Protein AF-A0A317T5B2-F1 (afdb_monomer_lite)

Radius of gyration: 26.48 Å; chains: 1; bounding box: 59×41×94 Å

Secondary structure (DSSP, 8-state):
--------PPPPP------------------------------------THHHHHHHHHHHHHHHHHTTEEEEEEEE-TT--EEEEEEE-S---HHHHHHHHHTS---TTS-EEEEEEPTT----HHHHHT-SSHHHHHHHHHH-TTPPPPSEEEEE-TTS-EEEEETTS----TT--

Sequence (178 aa):
MGNDEGCGKVKKNNIMTDSKKKKGFSSQLPGIVLFVIIFGGWYLIASYDDNDTAKRSVANARTEARSNNFREVGYFKAANKDRIISVEMIGSVTAAEAKAYAKRKMNTPGRMTAVYFYAPGSVIPADGLTLANNLYAANTVLYDMPGLSKWRYAYMNYGNGSEEFVDCRKPNNSGLCR

Structure (mmCIF, N/CA/C/O backbone):
data_AF-A0A317T5B2-F1
#
_entry.id   AF-A0A317T5B2-F1
#
loop_
_atom_site.group_PDB
_atom_site.id
_atom_site.type_symbol
_atom_site.label_atom_id
_atom_site.label_alt_id
_atom_site.label_comp_id
_atom_site.label_asym_id
_atom_site.label_entity_id
_atom_site.label_seq_id
_atom_site.pdbx_PDB_ins_code
_atom_site.Cartn_x
_atom_site.Cartn_y
_atom_site.Cartn_z
_atom_site.occupancy
_atom_site.B_iso_or_equiv
_atom_site.auth_seq_id
_atom_site.auth_comp_id
_atom_site.auth_asym_id
_atom_site.auth_atom_id
_atom_site.pdbx_PDB_model_num
ATOM 1 N N . MET A 1 1 ? -13.784 15.240 -50.081 1.00 47.47 1 MET A N 1
ATOM 2 C CA . MET A 1 1 ? -14.409 16.263 -49.216 1.00 47.47 1 MET A CA 1
ATOM 3 C C . MET A 1 1 ? -14.227 15.750 -47.794 1.00 47.47 1 MET A C 1
ATOM 5 O O . MET A 1 1 ? -14.972 14.874 -47.401 1.00 47.47 1 MET A O 1
ATOM 9 N N . GLY A 1 2 ? -13.128 16.006 -47.093 1.00 49.44 2 GLY A N 1
ATOM 10 C CA . GLY A 1 2 ? -12.442 17.283 -46.891 1.00 49.44 2 GLY A CA 1
ATOM 11 C C . GLY A 1 2 ? -12.707 17.705 -45.440 1.00 49.44 2 GLY A C 1
ATOM 12 O O . GLY A 1 2 ? -13.850 17.572 -45.007 1.00 49.44 2 GLY A O 1
ATOM 13 N N . ASN A 1 3 ? -11.665 18.180 -44.753 1.00 52.44 3 ASN A N 1
ATOM 14 C CA . ASN A 1 3 ? -11.581 18.718 -43.385 1.00 52.44 3 ASN A CA 1
ATOM 15 C C . ASN A 1 3 ? -10.859 17.745 -42.437 1.00 52.44 3 ASN A C 1
ATOM 17 O O . ASN A 1 3 ? -11.448 16.761 -42.000 1.00 52.44 3 ASN A O 1
ATOM 21 N N . ASP A 1 4 ? -9.564 17.839 -42.154 1.00 49.09 4 ASP A N 1
ATOM 22 C CA . ASP A 1 4 ? -8.592 18.931 -41.940 1.00 49.09 4 ASP A CA 1
ATOM 23 C C . ASP A 1 4 ? -8.092 18.882 -40.496 1.00 49.09 4 ASP A C 1
ATOM 25 O O . ASP A 1 4 ? -8.817 18.671 -39.524 1.00 49.09 4 ASP A O 1
ATOM 29 N N . GLU A 1 5 ? -6.778 19.014 -40.428 1.00 55.59 5 GLU A N 1
ATOM 30 C CA . GLU A 1 5 ? -5.867 18.611 -39.379 1.00 55.59 5 GLU A CA 1
ATOM 31 C C . GLU A 1 5 ? -5.781 19.663 -38.266 1.00 55.59 5 GLU A C 1
ATOM 33 O O . GLU A 1 5 ? -5.498 20.837 -38.501 1.00 55.59 5 GLU A O 1
ATOM 38 N N . GLY A 1 6 ? -5.957 19.233 -37.016 1.00 56.44 6 GLY A N 1
ATOM 39 C CA . GLY A 1 6 ? -5.722 20.054 -35.826 1.00 56.44 6 GLY A CA 1
ATOM 40 C C . GLY A 1 6 ? -4.377 19.742 -35.172 1.00 56.44 6 GLY A C 1
ATOM 41 O O . GLY A 1 6 ? -4.324 19.053 -34.158 1.00 56.44 6 GLY A O 1
ATOM 42 N N . CYS A 1 7 ? -3.284 20.246 -35.748 1.00 55.16 7 CYS A N 1
ATOM 43 C CA . CYS A 1 7 ? -1.921 20.116 -35.227 1.00 55.16 7 CYS A CA 1
ATOM 44 C C . CYS A 1 7 ? -1.699 21.044 -34.010 1.00 55.16 7 CYS A C 1
ATOM 46 O O . CYS A 1 7 ? -1.463 22.248 -34.139 1.00 55.16 7 CYS A O 1
ATOM 48 N N . GLY A 1 8 ? -1.799 20.485 -32.801 1.00 60.12 8 GLY A N 1
ATOM 49 C CA . GLY A 1 8 ? -1.564 21.190 -31.538 1.00 60.12 8 GLY A CA 1
ATOM 50 C C . GLY A 1 8 ? -0.074 21.361 -31.225 1.00 60.12 8 GLY A C 1
ATOM 51 O O . GLY A 1 8 ? 0.637 20.397 -30.955 1.00 60.12 8 GLY A O 1
ATOM 52 N N . LYS A 1 9 ? 0.398 22.613 -31.235 1.00 61.72 9 LYS A N 1
ATOM 53 C CA . LYS A 1 9 ? 1.786 23.014 -30.953 1.00 61.72 9 LYS A CA 1
ATOM 54 C C . LYS A 1 9 ? 2.256 22.601 -29.549 1.00 61.72 9 LYS A C 1
ATOM 56 O O . LYS A 1 9 ? 1.751 23.078 -28.536 1.00 61.72 9 LYS A O 1
ATOM 61 N N . VAL A 1 10 ? 3.325 21.808 -29.521 1.00 58.59 10 VAL A N 1
ATOM 62 C CA . VAL A 1 10 ? 4.139 21.468 -28.346 1.00 58.59 10 VAL A CA 1
ATOM 63 C C . VAL A 1 10 ? 4.917 22.705 -27.870 1.00 58.59 10 VAL A C 1
ATOM 65 O O . VAL A 1 10 ? 5.757 23.236 -28.600 1.00 58.59 10 VAL A O 1
ATOM 68 N N . LYS A 1 11 ? 4.668 23.170 -26.638 1.00 64.00 11 LYS A N 1
ATOM 69 C CA . LYS A 1 11 ? 5.506 24.185 -25.974 1.00 64.00 11 LYS A CA 1
ATOM 70 C C . LYS A 1 11 ? 6.771 23.524 -25.427 1.00 64.00 11 LYS A C 1
ATOM 72 O O . LYS A 1 11 ? 6.703 22.607 -24.617 1.00 64.00 11 LYS A O 1
ATOM 77 N N . LYS A 1 12 ? 7.918 24.007 -25.907 1.00 62.16 12 LYS A N 1
ATOM 78 C CA . LYS A 1 12 ? 9.261 23.561 -25.534 1.00 62.16 12 LYS A CA 1
ATOM 79 C C . LYS A 1 12 ? 9.684 24.088 -24.159 1.00 62.16 12 LYS A C 1
ATOM 81 O O . LYS A 1 12 ? 9.320 25.184 -23.744 1.00 62.16 12 LYS A O 1
ATOM 86 N N . ASN A 1 13 ? 10.485 23.242 -23.526 1.00 53.09 13 ASN A N 1
ATOM 87 C CA . ASN A 1 13 ? 11.148 23.317 -22.231 1.00 53.09 13 ASN A CA 1
ATOM 88 C C . ASN A 1 13 ? 11.895 24.631 -21.963 1.00 53.09 13 ASN A C 1
ATOM 90 O O . ASN A 1 13 ? 12.592 25.125 -22.845 1.00 53.09 13 ASN A O 1
ATOM 94 N N . ASN A 1 14 ? 11.886 25.075 -20.702 1.00 57.22 14 ASN A N 1
ATOM 95 C CA . ASN A 1 14 ? 12.977 25.865 -20.137 1.00 57.22 14 ASN A CA 1
ATOM 96 C C . ASN A 1 14 ? 13.591 25.100 -18.963 1.00 57.22 14 ASN A C 1
ATOM 98 O O . ASN A 1 14 ? 12.998 24.939 -17.899 1.00 57.22 14 ASN A O 1
ATOM 102 N N . ILE A 1 15 ? 14.793 24.599 -19.229 1.00 56.06 15 ILE A N 1
ATOM 103 C CA . ILE A 1 15 ? 15.741 24.026 -18.284 1.00 56.06 15 ILE A CA 1
ATOM 104 C C . ILE A 1 15 ? 16.376 25.208 -17.551 1.00 56.06 15 ILE A C 1
ATOM 106 O O . ILE A 1 15 ? 17.090 25.995 -18.167 1.00 56.06 15 ILE A O 1
ATOM 110 N N . MET A 1 16 ? 16.115 25.348 -16.252 1.00 57.34 16 MET A N 1
ATOM 111 C CA . MET A 1 16 ? 16.830 26.296 -15.399 1.00 57.34 16 MET A CA 1
ATOM 112 C C . MET A 1 16 ? 17.676 25.500 -14.409 1.00 57.34 16 MET A C 1
ATOM 114 O O . MET A 1 16 ? 17.214 25.046 -13.366 1.00 57.34 16 MET A O 1
ATOM 118 N N . THR A 1 17 ? 18.925 25.269 -14.800 1.00 57.31 17 THR A N 1
ATOM 119 C CA . THR A 1 17 ? 19.998 24.792 -13.932 1.00 57.31 17 THR A CA 1
ATOM 120 C C . THR A 1 17 ? 20.457 25.952 -13.051 1.00 57.31 17 THR A C 1
ATOM 122 O O . THR A 1 17 ? 21.079 26.879 -13.566 1.00 57.31 17 THR A O 1
ATOM 125 N N . ASP A 1 18 ? 20.189 25.909 -11.744 1.00 59.97 18 ASP A N 1
ATOM 126 C CA . ASP A 1 18 ? 20.876 26.776 -10.780 1.00 59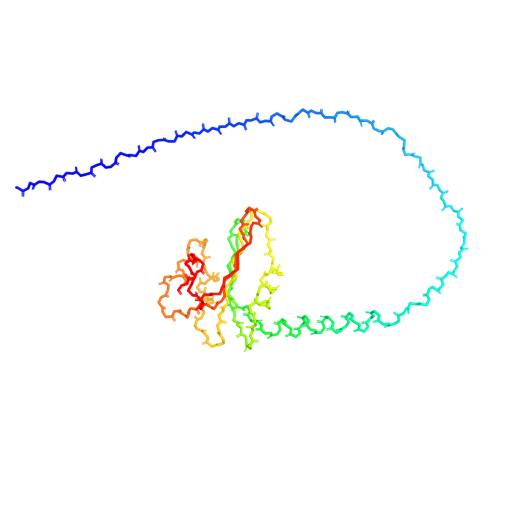.97 18 ASP A CA 1
ATOM 127 C C . ASP A 1 18 ? 21.807 25.935 -9.898 1.00 59.97 18 ASP A C 1
ATOM 129 O O . ASP A 1 18 ? 21.401 25.035 -9.159 1.00 59.97 18 ASP A O 1
ATOM 133 N N . SER A 1 19 ? 23.093 26.222 -10.059 1.00 55.34 19 SER A N 1
ATOM 134 C CA . SER A 1 19 ? 24.235 25.525 -9.496 1.00 55.34 19 SER A CA 1
ATOM 135 C C . SER A 1 19 ? 24.759 26.354 -8.324 1.00 55.34 19 SER A C 1
ATOM 137 O O . SER A 1 19 ? 25.568 27.266 -8.494 1.00 55.34 19 SER A O 1
ATOM 139 N N . LYS A 1 20 ? 24.297 26.065 -7.100 1.00 61.69 20 LYS A N 1
ATOM 140 C CA . LYS A 1 20 ? 24.778 26.748 -5.885 1.00 61.69 20 LYS A CA 1
ATOM 141 C C . LYS A 1 20 ? 25.895 25.972 -5.185 1.00 61.69 20 LYS A C 1
ATOM 143 O O . LYS A 1 20 ? 25.689 25.216 -4.243 1.00 61.69 20 LYS A O 1
ATOM 148 N N . LYS A 1 21 ? 27.110 26.226 -5.676 1.00 54.12 21 LYS A N 1
ATOM 149 C CA . LYS A 1 21 ? 28.310 26.655 -4.927 1.00 54.12 21 LYS A CA 1
ATOM 150 C C . LYS A 1 21 ? 28.285 26.392 -3.405 1.00 54.12 21 LYS A C 1
ATOM 152 O O . LYS A 1 21 ? 27.908 27.268 -2.629 1.00 54.12 21 LYS A O 1
ATOM 157 N N . LYS A 1 22 ? 28.792 25.235 -2.965 1.00 53.34 22 LYS A N 1
ATOM 158 C CA . LYS A 1 22 ? 29.208 25.022 -1.566 1.00 53.34 22 LYS A CA 1
ATOM 159 C C . LYS A 1 22 ? 30.626 25.565 -1.378 1.00 53.34 22 LYS A C 1
ATOM 161 O O . LYS A 1 22 ? 31.586 25.004 -1.898 1.00 53.34 22 LYS A O 1
ATOM 166 N N . LYS A 1 23 ? 30.739 26.693 -0.673 1.00 58.09 23 LYS A N 1
ATOM 167 C CA . LYS A 1 23 ? 32.009 27.221 -0.160 1.00 58.09 23 LYS A CA 1
ATOM 168 C C . LYS A 1 23 ? 32.444 26.380 1.041 1.00 58.09 23 LYS A C 1
ATOM 170 O O . LYS A 1 23 ? 31.609 26.006 1.861 1.00 58.09 23 LYS A O 1
ATOM 175 N N . GLY A 1 24 ? 33.739 26.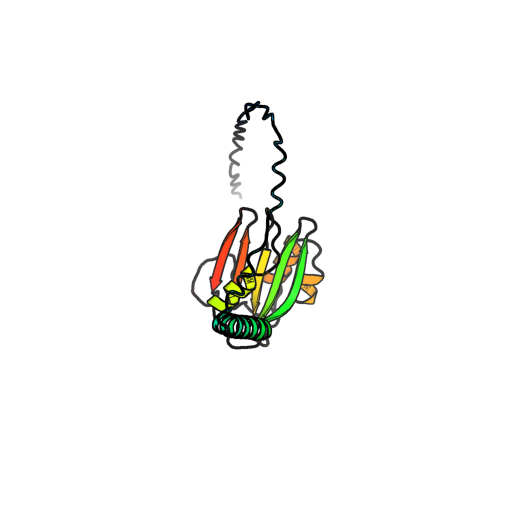084 1.097 1.00 50.53 24 GLY A N 1
ATOM 176 C CA . GLY A 1 24 ? 34.364 25.339 2.177 1.00 50.53 24 GLY A CA 1
ATOM 177 C C . GLY A 1 24 ? 34.258 26.046 3.524 1.00 50.53 24 GLY A C 1
ATOM 178 O O . GLY A 1 24 ? 34.246 27.275 3.601 1.00 50.53 24 GLY A O 1
ATOM 179 N N . PHE A 1 25 ? 34.228 25.235 4.575 1.00 49.78 25 PHE A N 1
ATOM 180 C CA . PHE A 1 25 ? 34.564 25.668 5.918 1.00 49.78 25 PHE A CA 1
ATOM 181 C C . PHE A 1 25 ? 35.709 24.786 6.408 1.00 49.78 25 PHE A C 1
ATOM 183 O O . PHE A 1 25 ? 35.552 23.593 6.658 1.00 49.78 25 PHE A O 1
ATOM 190 N N . SER A 1 26 ? 36.884 25.403 6.405 1.00 47.91 26 SER A N 1
ATOM 191 C CA . SER A 1 26 ? 38.098 24.962 7.071 1.00 47.91 26 SER A CA 1
ATOM 192 C C . SER A 1 26 ? 37.993 25.348 8.542 1.00 47.91 26 SER A C 1
ATOM 194 O O . SER A 1 26 ? 37.685 26.505 8.812 1.00 47.91 26 SER A O 1
ATOM 196 N N . SER A 1 27 ? 38.268 24.412 9.452 1.00 52.62 27 SER A N 1
ATOM 197 C CA . SER A 1 27 ? 38.914 24.681 10.748 1.00 52.62 27 SER A CA 1
ATOM 198 C C . SER A 1 27 ? 39.027 23.382 11.556 1.00 52.62 27 SER A C 1
ATOM 200 O O . SER A 1 27 ? 38.148 23.014 12.328 1.00 52.62 27 SER A O 1
ATOM 202 N N . GLN A 1 28 ? 40.103 22.645 11.298 1.00 47.28 28 GLN A N 1
ATOM 203 C CA . GLN A 1 28 ? 41.115 22.293 12.299 1.00 47.28 28 GLN A CA 1
ATOM 204 C C . GLN A 1 28 ? 40.691 22.505 13.771 1.00 47.28 28 GLN A C 1
ATOM 206 O O . GLN A 1 28 ? 40.669 23.633 14.257 1.00 47.28 28 GLN A O 1
ATOM 211 N N . LEU A 1 29 ? 40.412 21.412 14.487 1.00 50.19 29 LEU A N 1
ATOM 212 C CA . LEU A 1 29 ? 40.347 21.394 15.950 1.00 50.19 29 LEU A CA 1
ATOM 213 C C . LEU A 1 29 ? 41.522 20.559 16.480 1.00 50.19 29 LEU A C 1
ATOM 215 O O . LEU A 1 29 ? 41.588 19.363 16.188 1.00 50.19 29 LEU A O 1
ATOM 219 N N . PRO A 1 30 ? 42.465 21.161 17.224 1.00 53.12 30 PRO A N 1
ATOM 220 C CA . PRO A 1 30 ? 43.449 20.427 18.000 1.00 53.12 30 PRO A CA 1
ATOM 221 C C . PRO A 1 30 ? 42.867 20.029 19.364 1.00 53.12 30 PRO A C 1
ATOM 223 O O . PRO A 1 30 ? 42.052 20.748 19.937 1.00 53.12 30 PRO A O 1
ATOM 226 N N . GLY A 1 31 ? 43.363 18.921 19.914 1.00 44.19 31 GLY A N 1
ATOM 227 C CA . GLY A 1 31 ? 43.320 18.674 21.356 1.00 44.19 31 GLY A CA 1
ATOM 228 C C . GLY A 1 31 ? 42.363 17.576 21.805 1.00 44.19 31 GLY A C 1
ATOM 229 O O . GLY A 1 31 ? 41.354 17.845 22.449 1.00 44.19 31 GLY A O 1
ATOM 230 N N . ILE A 1 32 ? 42.732 16.320 21.550 1.00 48.53 32 ILE A N 1
ATOM 231 C CA . ILE A 1 32 ? 42.259 15.195 22.363 1.00 48.53 32 ILE A CA 1
ATOM 232 C C . ILE A 1 32 ? 42.977 15.311 23.712 1.00 48.53 32 ILE A C 1
ATOM 234 O O . ILE A 1 32 ? 44.126 14.899 23.855 1.00 48.53 32 ILE A O 1
ATOM 238 N N . VAL A 1 33 ? 42.315 15.924 24.691 1.00 52.00 33 VAL A N 1
ATOM 239 C CA . VAL A 1 33 ? 42.703 15.819 26.098 1.00 52.00 33 VAL A CA 1
ATOM 240 C C . VAL A 1 33 ? 42.102 14.519 26.619 1.00 52.00 33 VAL A C 1
ATOM 242 O O . VAL A 1 33 ? 40.890 14.405 26.796 1.00 52.00 33 VAL A O 1
ATOM 245 N N . LEU A 1 34 ? 42.961 13.519 26.823 1.00 48.66 34 LEU A N 1
ATOM 246 C CA . LEU A 1 34 ? 42.638 12.317 27.585 1.00 48.66 34 LEU A CA 1
ATOM 247 C C . LEU A 1 34 ? 42.296 12.727 29.026 1.00 48.66 34 LEU A C 1
ATOM 249 O O . LEU A 1 34 ? 43.189 12.972 29.833 1.00 48.66 34 LEU A O 1
ATOM 253 N N . PHE A 1 35 ? 41.008 12.775 29.361 1.00 47.34 35 PHE A N 1
ATOM 254 C CA . PHE A 1 35 ? 40.565 12.725 30.752 1.00 47.34 35 PHE A CA 1
ATOM 255 C C . PHE A 1 35 ? 40.360 11.264 31.146 1.00 47.34 35 PHE A C 1
ATOM 257 O O . PHE A 1 35 ? 39.339 10.644 30.857 1.00 47.34 35 PHE A O 1
ATOM 264 N N . VAL A 1 36 ? 41.375 10.714 31.807 1.00 51.47 36 VAL A N 1
ATOM 265 C CA . VAL A 1 36 ? 41.262 9.493 32.601 1.00 51.47 36 VAL A CA 1
ATOM 266 C C . VAL A 1 36 ? 40.485 9.861 33.865 1.00 51.47 36 VAL A C 1
ATOM 268 O O . VAL A 1 36 ? 41.039 10.457 34.783 1.00 51.47 36 VAL A O 1
ATOM 271 N N . ILE A 1 37 ? 39.192 9.537 33.907 1.00 59.62 37 ILE A N 1
ATOM 272 C CA . ILE A 1 37 ? 38.412 9.558 35.149 1.00 59.62 37 ILE A CA 1
ATOM 273 C C . ILE A 1 37 ? 38.423 8.135 35.707 1.00 59.62 37 ILE A C 1
ATOM 275 O O . ILE A 1 37 ? 37.607 7.292 35.344 1.00 59.62 37 ILE A O 1
ATOM 279 N N . ILE A 1 38 ? 39.398 7.870 36.575 1.00 61.34 38 ILE A N 1
ATOM 280 C CA . ILE A 1 38 ? 39.354 6.785 37.556 1.00 61.34 38 ILE A CA 1
ATOM 281 C C . ILE A 1 38 ? 39.011 7.459 38.874 1.00 61.34 38 ILE A C 1
ATOM 283 O O . ILE A 1 38 ? 39.840 8.203 39.361 1.00 61.34 38 ILE A O 1
ATOM 287 N N . PHE A 1 39 ? 37.811 7.235 39.399 1.00 48.62 39 PHE A N 1
ATOM 288 C CA . PHE A 1 39 ? 37.414 7.247 40.817 1.00 48.62 39 PHE A CA 1
ATOM 289 C C . PHE A 1 39 ? 35.916 6.927 40.772 1.00 48.62 39 PHE A C 1
ATOM 291 O O . PHE A 1 39 ? 35.144 7.612 40.116 1.00 48.62 39 PHE A O 1
ATOM 298 N N . GLY A 1 40 ? 35.482 5.776 41.261 1.00 43.44 40 GLY A N 1
ATOM 299 C CA . GLY A 1 40 ? 35.465 5.485 42.688 1.00 43.44 40 GLY A CA 1
ATOM 300 C C . GLY A 1 40 ? 33.985 5.438 43.043 1.00 43.44 40 GLY A C 1
ATOM 301 O O . GLY A 1 40 ? 33.269 6.407 42.820 1.00 43.44 40 GLY A O 1
ATOM 302 N N . GLY A 1 41 ? 33.511 4.252 43.411 1.00 51.69 41 GLY A N 1
ATOM 303 C CA . GLY A 1 41 ? 32.103 3.907 43.326 1.00 51.69 41 GLY A CA 1
ATOM 304 C C . GLY A 1 41 ? 31.169 4.812 44.116 1.00 51.69 41 GLY A C 1
ATOM 305 O O . GLY A 1 41 ? 31.550 5.407 45.113 1.00 51.69 41 GLY A O 1
ATOM 306 N N . TRP A 1 42 ? 29.910 4.783 43.699 1.00 48.41 42 TRP A N 1
ATOM 307 C CA . TRP A 1 42 ? 28.770 4.732 44.598 1.00 48.41 42 TRP A CA 1
ATOM 308 C C . TRP A 1 42 ? 27.717 3.840 43.947 1.00 48.41 42 TRP A C 1
ATOM 310 O O . TRP A 1 42 ? 27.249 4.075 42.835 1.00 48.41 42 TRP A O 1
ATOM 320 N N . TYR A 1 43 ? 27.423 2.757 44.651 1.00 50.41 43 TYR A N 1
ATOM 321 C CA . TYR A 1 43 ? 26.372 1.802 44.363 1.00 50.41 43 TYR A CA 1
ATOM 322 C C . TYR A 1 43 ? 25.045 2.488 44.728 1.00 50.41 43 TYR A C 1
ATOM 324 O O . TYR A 1 43 ? 24.598 2.419 45.868 1.00 50.41 43 TYR A O 1
ATOM 332 N N . LEU A 1 44 ? 24.434 3.210 43.788 1.00 48.81 44 LEU A N 1
ATOM 333 C CA . LEU A 1 44 ? 23.018 3.560 43.883 1.00 48.81 44 LEU A CA 1
ATOM 334 C C . LEU A 1 44 ? 22.246 2.490 43.118 1.00 48.81 44 LEU A C 1
ATOM 336 O O . LEU A 1 44 ? 22.0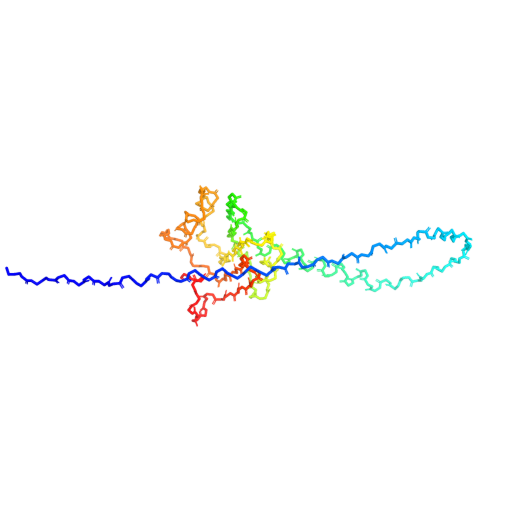66 2.571 41.904 1.00 48.81 44 LEU A O 1
ATOM 340 N N . ILE A 1 45 ? 21.801 1.471 43.853 1.00 53.66 45 ILE A N 1
ATOM 341 C CA . ILE A 1 45 ? 20.658 0.661 43.438 1.00 53.66 45 ILE A CA 1
ATOM 342 C C . ILE A 1 45 ? 19.472 1.624 43.481 1.00 53.66 45 ILE A C 1
ATOM 344 O O . ILE A 1 45 ? 18.839 1.812 44.516 1.00 53.66 45 ILE A O 1
ATOM 348 N N . ALA A 1 46 ? 19.231 2.314 42.368 1.00 52.50 46 ALA A N 1
ATOM 349 C CA . ALA A 1 46 ? 17.944 2.927 42.133 1.00 52.50 46 ALA A CA 1
ATOM 350 C C . ALA A 1 46 ? 16.945 1.771 42.069 1.00 52.50 46 ALA A C 1
ATOM 352 O O . ALA A 1 46 ? 17.006 0.944 41.158 1.00 52.50 46 ALA A O 1
ATOM 353 N N . SER A 1 47 ? 16.085 1.681 43.079 1.00 48.94 47 SER A N 1
ATOM 354 C CA . SER A 1 47 ? 14.887 0.853 43.068 1.00 48.94 47 SER A CA 1
ATOM 355 C C . SER A 1 47 ? 14.115 1.215 41.803 1.00 48.94 47 SER A C 1
ATOM 357 O O . SER A 1 47 ? 13.518 2.286 41.710 1.00 48.94 47 SER A O 1
ATOM 359 N N . TYR A 1 48 ? 14.242 0.379 40.778 1.00 51.41 48 TYR A N 1
ATOM 360 C CA . TYR A 1 48 ? 13.555 0.565 39.514 1.00 51.41 48 TYR A CA 1
ATOM 361 C C . TYR A 1 48 ? 12.074 0.306 39.793 1.00 51.41 48 TYR A C 1
ATOM 363 O O . TYR A 1 48 ? 11.706 -0.803 40.169 1.00 51.41 48 TYR A O 1
ATOM 371 N N . ASP A 1 49 ? 11.240 1.340 39.688 1.00 54.69 49 ASP A N 1
ATOM 372 C CA . ASP A 1 49 ? 9.786 1.219 39.790 1.00 54.69 49 ASP A CA 1
ATOM 373 C C . ASP A 1 49 ? 9.291 0.187 38.754 1.00 54.69 49 ASP A C 1
ATOM 375 O O . ASP A 1 49 ? 9.269 0.453 37.548 1.00 54.69 49 ASP A O 1
ATOM 379 N N . ASP A 1 50 ? 8.859 -0.993 39.213 1.00 55.91 50 ASP A N 1
ATOM 380 C CA . ASP A 1 50 ? 8.353 -2.119 38.399 1.00 55.91 50 ASP A CA 1
ATOM 381 C C . ASP A 1 50 ? 7.112 -1.778 37.539 1.00 55.91 50 ASP A C 1
ATOM 383 O O . ASP A 1 50 ? 6.635 -2.575 36.725 1.00 55.91 50 ASP A O 1
ATOM 387 N N . ASN A 1 51 ? 6.585 -0.561 37.669 1.00 59.62 51 ASN A N 1
ATOM 388 C CA . ASN A 1 51 ? 5.414 -0.077 36.948 1.00 59.62 51 ASN A CA 1
ATOM 389 C C . ASN A 1 51 ? 5.683 0.147 35.440 1.00 59.62 51 ASN A C 1
ATOM 391 O O . ASN A 1 51 ? 4.757 0.080 34.626 1.00 59.62 51 ASN A O 1
ATOM 395 N N . ASP A 1 52 ? 6.936 0.381 35.025 1.00 60.69 52 ASP A N 1
ATOM 396 C CA . ASP A 1 52 ? 7.251 0.658 33.612 1.00 60.69 52 ASP A CA 1
ATOM 397 C C . ASP A 1 52 ? 7.337 -0.625 32.755 1.00 60.69 52 ASP A C 1
ATOM 399 O O . ASP A 1 52 ? 6.953 -0.638 31.580 1.00 60.69 52 ASP A O 1
ATOM 403 N N . THR A 1 53 ? 7.732 -1.752 33.356 1.00 62.03 53 THR A N 1
ATOM 404 C CA . THR A 1 53 ? 7.819 -3.059 32.679 1.00 62.03 53 THR A CA 1
ATOM 405 C C . THR A 1 53 ? 6.433 -3.590 32.300 1.00 62.03 53 THR A C 1
ATOM 407 O O . THR A 1 53 ? 6.232 -4.062 31.177 1.00 62.03 53 THR A O 1
ATOM 410 N N . ALA A 1 54 ? 5.443 -3.432 33.187 1.00 63.34 54 ALA A N 1
ATOM 411 C CA . ALA A 1 54 ? 4.056 -3.822 32.928 1.00 63.34 54 ALA A CA 1
ATOM 412 C C . ALA A 1 54 ? 3.397 -2.967 31.827 1.00 63.34 54 ALA A C 1
ATOM 414 O O . ALA A 1 54 ? 2.645 -3.474 30.995 1.00 63.34 54 ALA A O 1
ATOM 415 N N . LYS A 1 55 ? 3.712 -1.667 31.753 1.00 66.75 55 LYS A N 1
ATOM 416 C CA . LYS A 1 55 ? 3.210 -0.799 30.673 1.00 66.75 55 LYS A CA 1
ATOM 417 C C . LYS A 1 55 ? 3.814 -1.169 29.316 1.00 66.75 55 LYS A C 1
ATOM 419 O O . LYS A 1 55 ? 3.096 -1.172 28.312 1.00 66.75 55 LYS A O 1
ATOM 424 N N . ARG A 1 56 ? 5.102 -1.535 29.276 1.00 63.59 56 ARG A N 1
ATOM 425 C CA . ARG A 1 56 ? 5.779 -1.990 28.048 1.00 63.59 56 ARG A CA 1
ATOM 426 C C . ARG A 1 56 ? 5.273 -3.347 27.562 1.00 63.59 56 ARG A C 1
ATOM 428 O O . ARG A 1 56 ? 5.053 -3.498 26.363 1.00 63.59 56 ARG A O 1
ATOM 435 N N . SER A 1 57 ? 5.019 -4.308 28.453 1.00 67.56 57 SER A N 1
ATOM 436 C CA . SER A 1 57 ? 4.496 -5.625 28.056 1.00 67.56 57 SER A CA 1
ATOM 437 C C . SER A 1 57 ? 3.082 -5.533 27.473 1.00 67.56 57 SER A C 1
ATOM 439 O O . SER A 1 57 ? 2.802 -6.148 26.445 1.00 67.56 57 SER A O 1
ATOM 441 N N . VAL A 1 58 ? 2.219 -4.675 28.030 1.00 69.56 58 VAL A N 1
ATOM 442 C CA . VAL A 1 58 ? 0.880 -4.410 27.475 1.00 69.56 58 VAL A CA 1
ATOM 443 C C . VAL A 1 58 ? 0.961 -3.676 26.129 1.00 69.56 58 VAL A C 1
ATOM 445 O O . VAL A 1 58 ? 0.177 -3.965 25.222 1.00 69.56 58 VAL A O 1
ATOM 448 N N . ALA A 1 59 ? 1.911 -2.751 25.952 1.00 66.75 59 ALA A N 1
ATOM 449 C CA . ALA A 1 59 ? 2.128 -2.068 24.674 1.00 66.75 59 ALA A CA 1
ATOM 450 C C . ALA A 1 59 ? 2.645 -3.019 23.576 1.00 66.75 59 ALA A C 1
ATOM 452 O O . ALA A 1 59 ? 2.171 -2.956 22.436 1.00 66.75 59 ALA A O 1
ATOM 453 N N . ASN A 1 60 ? 3.555 -3.933 23.922 1.00 61.31 60 ASN A N 1
ATOM 454 C CA . ASN A 1 60 ? 4.090 -4.939 23.003 1.00 61.31 60 ASN A CA 1
ATOM 455 C C . ASN A 1 60 ? 3.030 -5.985 22.639 1.00 61.31 60 ASN A C 1
ATOM 457 O O . ASN A 1 60 ? 2.786 -6.194 21.453 1.00 61.31 60 ASN A O 1
ATOM 461 N N . ALA A 1 61 ? 2.294 -6.523 23.618 1.00 60.62 61 ALA A N 1
ATOM 462 C CA . ALA A 1 61 ? 1.196 -7.461 23.372 1.00 60.62 61 ALA A CA 1
ATOM 463 C C . ALA A 1 61 ? 0.088 -6.839 22.503 1.00 60.62 61 ALA A C 1
ATOM 465 O O . ALA A 1 61 ? -0.437 -7.482 21.597 1.00 60.62 61 ALA A O 1
ATOM 466 N N . ARG A 1 62 ? -0.231 -5.550 22.699 1.00 61.53 62 ARG A N 1
ATOM 467 C CA . ARG A 1 62 ? -1.143 -4.816 21.803 1.00 61.53 62 ARG A CA 1
ATOM 468 C C . ARG A 1 62 ? -0.568 -4.640 20.399 1.00 61.53 62 ARG A C 1
ATOM 470 O O . ARG A 1 62 ? -1.332 -4.615 19.440 1.00 61.53 62 ARG A O 1
ATOM 477 N N . THR A 1 63 ? 0.745 -4.490 20.256 1.00 61.16 63 THR A N 1
ATOM 478 C CA . THR A 1 63 ? 1.403 -4.329 18.950 1.00 61.16 63 THR A CA 1
ATOM 479 C C . THR A 1 63 ? 1.450 -5.647 18.175 1.00 61.16 63 THR A C 1
ATOM 481 O O . THR A 1 63 ? 1.171 -5.646 16.976 1.00 61.16 63 THR A O 1
ATOM 484 N N . GLU A 1 64 ? 1.706 -6.764 18.854 1.00 60.16 64 GLU A N 1
ATOM 485 C CA . GLU A 1 64 ? 1.675 -8.118 18.283 1.00 60.16 64 GLU A CA 1
ATOM 486 C C . GLU A 1 64 ? 0.243 -8.573 17.967 1.00 60.16 64 GLU A C 1
ATOM 488 O O . GLU A 1 64 ? -0.046 -9.011 16.854 1.00 60.16 64 GLU A O 1
ATOM 493 N N . ALA A 1 65 ? -0.714 -8.351 18.874 1.00 58.31 65 ALA A N 1
ATOM 494 C CA . ALA A 1 65 ? -2.129 -8.590 18.581 1.00 58.31 65 ALA A CA 1
ATOM 495 C C . ALA A 1 65 ? -2.608 -7.760 17.374 1.00 58.31 65 ALA A C 1
ATOM 497 O O . ALA A 1 65 ? -3.424 -8.222 16.578 1.00 58.31 65 ALA A O 1
ATOM 498 N N . ARG A 1 66 ? -2.050 -6.555 17.178 1.00 60.56 66 ARG A N 1
ATOM 499 C CA . ARG A 1 66 ? -2.297 -5.733 15.986 1.00 60.56 66 ARG A CA 1
ATOM 500 C C . ARG A 1 66 ? -1.618 -6.258 14.725 1.00 60.56 66 ARG A C 1
ATOM 502 O O . ARG A 1 66 ? -2.125 -5.947 13.651 1.00 60.56 66 ARG A O 1
ATOM 509 N N . SER A 1 67 ? -0.514 -7.011 14.787 1.00 65.75 67 SER A N 1
ATOM 510 C CA . SER A 1 67 ? 0.054 -7.633 13.580 1.00 65.75 67 SER A CA 1
ATOM 511 C C . SER A 1 67 ? -0.773 -8.826 13.106 1.00 65.75 67 SER A C 1
ATOM 513 O O . SER A 1 67 ? -0.854 -9.039 11.902 1.00 65.75 67 SER A O 1
ATOM 515 N N . ASN A 1 68 ? -1.462 -9.528 14.012 1.00 80.38 68 ASN A N 1
ATOM 516 C CA . ASN A 1 68 ? -2.337 -10.658 13.666 1.00 80.38 68 ASN A CA 1
ATOM 517 C C . ASN A 1 68 ? -3.560 -10.261 12.820 1.00 80.38 68 ASN A C 1
ATOM 519 O O . ASN A 1 68 ? -4.179 -11.115 12.196 1.00 80.38 68 ASN A O 1
ATOM 523 N N . ASN A 1 69 ? -3.899 -8.969 12.756 1.00 93.44 69 ASN A N 1
ATOM 524 C CA . ASN A 1 69 ? -5.016 -8.473 11.947 1.00 93.44 69 ASN A CA 1
ATOM 525 C C . ASN A 1 69 ? -4.661 -8.236 10.472 1.00 93.44 69 ASN A C 1
ATOM 527 O O . ASN A 1 69 ? -5.539 -7.861 9.693 1.00 93.44 69 ASN A O 1
ATOM 531 N N . PHE A 1 70 ? -3.400 -8.425 10.081 1.00 95.75 70 PHE A N 1
ATOM 532 C CA . PHE A 1 70 ? -2.924 -8.152 8.730 1.00 95.75 70 PHE A CA 1
ATOM 533 C C . PHE A 1 70 ? -2.158 -9.349 8.183 1.00 95.75 70 PHE A C 1
ATOM 535 O O . PHE A 1 70 ? -1.171 -9.787 8.771 1.00 95.75 70 PHE A O 1
ATOM 542 N N . ARG A 1 71 ? -2.561 -9.821 7.007 1.00 96.25 71 ARG A N 1
ATOM 543 C CA . ARG A 1 71 ? -1.842 -10.839 6.245 1.00 96.25 71 ARG A CA 1
ATOM 544 C C . ARG A 1 71 ? -1.249 -10.195 5.006 1.00 96.25 71 ARG A C 1
ATOM 546 O O . ARG A 1 71 ? -1.975 -9.631 4.198 1.00 96.25 71 ARG A O 1
ATOM 553 N N . GLU A 1 72 ? 0.068 -10.242 4.861 1.00 96.19 72 GLU A N 1
ATOM 554 C CA . GLU A 1 72 ? 0.705 -9.846 3.605 1.00 96.19 72 GLU A CA 1
ATOM 555 C C . GLU A 1 72 ? 0.445 -10.940 2.568 1.00 96.19 72 GLU A C 1
ATOM 557 O O . GLU A 1 72 ? 0.714 -12.109 2.827 1.00 96.19 72 GLU A O 1
ATOM 562 N N . VAL A 1 73 ? -0.149 -10.561 1.437 1.00 96.88 73 VAL A N 1
ATOM 563 C CA . VAL A 1 73 ? -0.611 -11.498 0.400 1.00 96.88 73 VAL A CA 1
ATOM 564 C C . VAL A 1 73 ? 0.184 -11.334 -0.889 1.00 96.88 73 VAL A C 1
ATOM 566 O O . VAL A 1 73 ? 0.416 -12.310 -1.588 1.00 96.88 73 VAL A O 1
ATOM 569 N N . GLY A 1 74 ? 0.630 -10.117 -1.200 1.00 96.38 74 GLY A N 1
ATOM 570 C CA . GLY A 1 74 ? 1.440 -9.852 -2.385 1.00 96.38 74 GLY A CA 1
ATOM 571 C C . GLY A 1 74 ? 2.547 -8.855 -2.087 1.00 96.38 74 GLY A C 1
ATOM 572 O O . GLY A 1 74 ? 2.351 -7.904 -1.326 1.00 96.38 74 GLY A O 1
ATOM 573 N N . TYR A 1 75 ? 3.694 -9.059 -2.722 1.00 97.56 75 TYR A N 1
ATOM 574 C CA . TYR A 1 75 ? 4.868 -8.210 -2.561 1.00 97.56 75 TYR A CA 1
ATOM 575 C C . TYR A 1 75 ? 5.575 -8.023 -3.896 1.00 97.56 75 TYR A C 1
ATOM 577 O O . TYR A 1 75 ? 5.945 -8.999 -4.542 1.00 97.56 75 TYR A O 1
ATOM 585 N N . PHE A 1 76 ? 5.818 -6.770 -4.263 1.00 98.12 76 PHE A N 1
ATOM 586 C CA . PHE A 1 76 ? 6.646 -6.382 -5.394 1.00 98.12 76 PHE A CA 1
ATOM 587 C C . PHE A 1 76 ? 7.786 -5.485 -4.916 1.00 98.12 76 PHE A C 1
ATOM 589 O O . PHE A 1 76 ? 7.582 -4.564 -4.118 1.00 98.12 76 PHE A O 1
ATOM 596 N N . LYS A 1 77 ? 8.983 -5.716 -5.458 1.00 97.94 77 LYS A N 1
ATOM 597 C CA . LYS A 1 77 ? 10.148 -4.855 -5.260 1.00 97.94 77 LYS A CA 1
ATOM 598 C C . LYS A 1 77 ? 10.876 -4.655 -6.581 1.00 97.94 77 LYS A C 1
ATOM 600 O O . LYS A 1 77 ? 11.457 -5.587 -7.125 1.00 97.94 77 LYS A O 1
ATOM 605 N N . ALA A 1 78 ? 10.906 -3.416 -7.050 1.00 97.31 78 ALA A N 1
ATOM 606 C CA . ALA A 1 78 ? 11.654 -3.039 -8.238 1.00 97.31 78 ALA A CA 1
ATOM 607 C C . ALA A 1 78 ? 13.172 -3.006 -7.975 1.00 97.31 78 ALA A C 1
ATOM 609 O O . ALA A 1 78 ? 13.634 -2.881 -6.835 1.00 97.31 78 ALA A O 1
ATOM 610 N N . ALA A 1 79 ? 13.967 -3.027 -9.049 1.00 97.06 79 ALA A N 1
ATOM 611 C CA . ALA A 1 79 ? 15.429 -2.916 -8.982 1.00 97.06 79 ALA A CA 1
ATOM 612 C C . ALA A 1 79 ? 15.904 -1.618 -8.297 1.00 97.06 79 ALA A C 1
ATOM 614 O O . ALA A 1 79 ? 16.894 -1.611 -7.565 1.00 97.06 79 ALA A O 1
ATOM 615 N N . ASN A 1 80 ? 15.158 -0.521 -8.463 1.00 96.25 80 ASN A N 1
ATOM 616 C CA . ASN A 1 80 ? 15.425 0.757 -7.800 1.00 96.25 80 ASN A CA 1
ATOM 617 C C . ASN A 1 80 ? 14.989 0.782 -6.318 1.00 96.25 80 ASN A C 1
ATOM 619 O O . ASN A 1 80 ? 15.199 1.792 -5.652 1.00 96.25 80 ASN A O 1
ATOM 623 N N . LYS A 1 81 ? 14.461 -0.327 -5.782 1.00 97.12 81 LYS A N 1
ATOM 624 C CA . LYS A 1 81 ? 13.918 -0.482 -4.422 1.00 97.12 81 LYS A CA 1
ATOM 625 C C . LYS A 1 81 ? 12.576 0.221 -4.182 1.00 97.12 81 LYS A C 1
ATOM 627 O O . LYS A 1 81 ? 12.216 0.388 -3.016 1.00 97.12 81 LYS A O 1
ATOM 632 N N . ASP A 1 82 ? 11.831 0.586 -5.226 1.00 97.75 82 ASP A N 1
ATOM 633 C CA . ASP A 1 82 ? 10.404 0.875 -5.059 1.00 97.75 82 ASP A CA 1
ATOM 634 C C . ASP A 1 82 ? 9.670 -0.405 -4.649 1.00 97.75 82 ASP A C 1
ATOM 636 O O . ASP A 1 82 ? 10.043 -1.506 -5.070 1.00 97.75 82 ASP A O 1
ATOM 640 N N . ARG A 1 83 ? 8.657 -0.275 -3.793 1.00 98.06 83 ARG A N 1
ATOM 641 C CA . ARG A 1 83 ? 7.928 -1.407 -3.216 1.00 98.06 83 ARG A CA 1
ATOM 642 C C . ARG A 1 83 ? 6.430 -1.215 -3.347 1.00 98.06 83 ARG A C 1
ATOM 644 O O . ARG A 1 83 ? 5.921 -0.122 -3.113 1.00 98.06 83 ARG A O 1
ATOM 651 N N . ILE A 1 84 ? 5.726 -2.302 -3.638 1.00 98.19 84 ILE A N 1
ATOM 652 C CA . ILE A 1 84 ? 4.271 -2.362 -3.520 1.00 98.19 84 ILE A CA 1
ATOM 653 C C . ILE A 1 84 ? 3.902 -3.593 -2.704 1.00 98.19 84 ILE A C 1
ATOM 655 O O . ILE A 1 84 ? 4.406 -4.685 -2.954 1.00 98.19 84 ILE A O 1
ATOM 659 N N . ILE A 1 85 ? 3.031 -3.408 -1.719 1.00 98.19 85 ILE A N 1
ATOM 660 C CA . ILE A 1 85 ? 2.624 -4.449 -0.781 1.00 98.19 85 ILE A CA 1
ATOM 661 C C . ILE A 1 85 ? 1.100 -4.534 -0.788 1.00 98.19 85 ILE A C 1
ATOM 663 O O . ILE A 1 85 ? 0.417 -3.529 -0.593 1.00 98.19 85 ILE A O 1
ATOM 667 N N . SER A 1 86 ? 0.565 -5.733 -0.988 1.00 98.00 86 SER A N 1
ATOM 668 C CA . SER A 1 86 ? -0.864 -6.019 -0.856 1.00 98.00 86 SER A CA 1
ATOM 669 C C . SER A 1 86 ? -1.118 -6.773 0.437 1.00 98.00 86 SER A C 1
ATOM 671 O O . SER A 1 86 ? -0.481 -7.789 0.720 1.00 98.00 86 SER A O 1
ATOM 673 N N . VAL A 1 87 ? -2.052 -6.260 1.229 1.00 97.94 87 VAL A N 1
ATOM 674 C CA . VAL A 1 87 ? -2.340 -6.735 2.579 1.00 97.94 87 VAL A CA 1
ATOM 675 C C . VAL A 1 87 ? -3.821 -7.041 2.691 1.00 97.94 87 VAL A C 1
ATOM 677 O O . VAL A 1 87 ? -4.659 -6.198 2.389 1.00 97.94 87 VAL A O 1
ATOM 680 N N . GLU A 1 88 ? -4.154 -8.222 3.178 1.00 97.75 88 GLU A N 1
ATOM 681 C CA . GLU A 1 88 ? -5.505 -8.562 3.593 1.00 97.75 88 GLU A CA 1
ATOM 682 C C . GLU A 1 88 ? -5.703 -8.216 5.068 1.00 97.75 88 GLU A C 1
ATOM 684 O O . GLU A 1 88 ? -4.886 -8.559 5.927 1.00 97.75 88 GLU A O 1
ATOM 689 N N . MET A 1 89 ? -6.800 -7.532 5.371 1.00 97.12 89 MET A N 1
ATOM 690 C CA . MET A 1 89 ? -7.243 -7.311 6.742 1.00 97.12 89 MET A CA 1
ATOM 691 C C . MET A 1 89 ? -8.025 -8.547 7.190 1.00 97.12 89 MET A C 1
ATOM 693 O O . MET A 1 89 ? -9.054 -8.849 6.601 1.00 97.12 89 MET A O 1
ATOM 697 N N . ILE A 1 90 ? -7.550 -9.257 8.213 1.00 94.31 90 ILE A N 1
ATOM 698 C CA . ILE A 1 90 ? -8.193 -10.488 8.712 1.00 94.31 90 ILE A CA 1
ATOM 699 C C . ILE A 1 90 ? -9.419 -10.159 9.582 1.00 94.31 90 ILE A C 1
ATOM 701 O O . ILE A 1 90 ? -10.398 -10.901 9.593 1.00 94.31 90 ILE A O 1
ATOM 705 N N . GLY A 1 91 ? -9.383 -9.033 10.299 1.00 88.94 91 GLY A N 1
ATOM 706 C CA . GLY A 1 91 ? -10.437 -8.611 11.222 1.00 88.94 91 GLY A CA 1
ATOM 707 C C . GLY A 1 91 ? -11.004 -7.224 10.924 1.00 88.94 91 GLY A C 1
ATOM 708 O O . GLY A 1 91 ? -10.764 -6.621 9.875 1.00 88.94 91 GLY A O 1
ATOM 709 N N . SER A 1 92 ? -11.750 -6.688 11.893 1.00 90.31 92 SER A N 1
ATOM 710 C CA . SER A 1 92 ? -12.204 -5.297 11.849 1.00 90.31 92 SER A CA 1
ATOM 711 C C . SER A 1 92 ? -11.030 -4.366 12.143 1.00 90.31 92 SER A C 1
ATOM 713 O O . SER A 1 92 ? -10.652 -4.162 13.292 1.00 90.31 92 SER A O 1
ATOM 715 N N . VAL A 1 93 ? -10.431 -3.835 11.079 1.00 94.12 93 VAL A N 1
ATOM 716 C CA . VAL A 1 93 ? -9.296 -2.912 11.148 1.00 94.12 93 VAL A CA 1
ATOM 717 C C . VAL A 1 93 ? -9.777 -1.476 10.978 1.00 94.12 93 VAL A C 1
ATOM 719 O O . VAL A 1 93 ? -10.493 -1.147 10.025 1.00 94.12 93 VAL A O 1
ATOM 722 N N . THR A 1 94 ? -9.345 -0.599 11.882 1.00 94.88 94 THR A N 1
ATOM 723 C CA . THR A 1 94 ? -9.580 0.844 11.774 1.00 94.88 94 THR A CA 1
ATOM 724 C C . THR A 1 94 ? -8.580 1.514 10.825 1.00 94.88 94 THR A C 1
ATOM 726 O O . THR A 1 94 ? -7.457 1.049 10.625 1.00 94.88 94 THR A O 1
ATOM 729 N N . ALA A 1 95 ? -8.948 2.678 10.281 1.00 95.12 95 ALA A N 1
ATOM 730 C CA . ALA A 1 95 ? -8.056 3.481 9.438 1.00 95.12 95 ALA A CA 1
ATOM 731 C C . ALA A 1 95 ? -6.726 3.830 10.140 1.00 95.12 95 ALA A C 1
ATOM 733 O O . ALA A 1 95 ? -5.662 3.799 9.523 1.00 95.12 95 ALA A O 1
ATOM 734 N N . ALA A 1 96 ? -6.775 4.127 11.444 1.00 95.12 96 ALA A N 1
ATOM 735 C CA . ALA A 1 96 ? -5.589 4.437 12.237 1.00 95.12 96 ALA A CA 1
ATOM 736 C C . ALA A 1 96 ? -4.645 3.229 12.359 1.00 95.12 96 ALA A C 1
ATOM 738 O O . ALA A 1 96 ? -3.429 3.385 12.243 1.00 95.12 96 ALA A O 1
ATOM 739 N N . GLU A 1 97 ? -5.189 2.024 12.543 1.00 95.06 97 GLU A N 1
ATOM 740 C CA . GLU A 1 97 ? -4.404 0.788 12.611 1.00 95.06 97 GLU A CA 1
ATOM 741 C C . GLU A 1 97 ? -3.778 0.433 11.265 1.00 95.06 97 GLU A C 1
ATOM 743 O O . GLU A 1 97 ? -2.586 0.126 11.224 1.00 95.06 97 GLU A O 1
ATOM 748 N N . ALA A 1 98 ? -4.537 0.538 10.168 1.00 96.25 98 ALA A N 1
ATOM 749 C CA . ALA A 1 98 ? -4.018 0.327 8.817 1.00 96.25 98 ALA A CA 1
ATOM 750 C C . ALA A 1 98 ? -2.877 1.308 8.504 1.00 96.25 98 ALA A C 1
ATOM 752 O O . ALA A 1 98 ? -1.799 0.896 8.073 1.00 96.25 98 ALA A O 1
ATOM 753 N N . LYS A 1 99 ? -3.057 2.599 8.815 1.00 97.00 99 LYS A N 1
ATOM 754 C CA . LYS A 1 99 ? -2.005 3.613 8.650 1.00 97.00 99 LYS A CA 1
ATOM 755 C C . LYS A 1 99 ? -0.773 3.292 9.495 1.00 97.00 99 LYS A C 1
ATOM 757 O O . LYS A 1 99 ? 0.345 3.320 8.986 1.00 97.00 99 LYS A O 1
ATOM 762 N N . ALA A 1 100 ? -0.955 2.955 10.772 1.00 95.62 100 ALA A N 1
ATOM 763 C CA . ALA A 1 100 ? 0.154 2.595 11.651 1.00 95.62 100 ALA A CA 1
ATOM 764 C C . ALA A 1 100 ? 0.902 1.350 11.149 1.00 95.62 100 ALA A C 1
ATOM 766 O O . ALA A 1 100 ? 2.125 1.299 11.251 1.00 95.62 100 ALA A O 1
ATOM 767 N N . TYR A 1 101 ? 0.191 0.357 10.606 1.00 95.88 101 TYR A N 1
ATOM 768 C CA . TYR A 1 101 ? 0.792 -0.822 9.983 1.00 95.88 101 TYR A CA 1
ATOM 769 C C . TYR A 1 101 ? 1.616 -0.448 8.747 1.00 95.88 101 TYR A C 1
ATOM 771 O O . TYR A 1 101 ? 2.775 -0.848 8.647 1.00 95.88 101 TYR A O 1
ATOM 779 N N . ALA A 1 102 ? 1.060 0.374 7.853 1.00 97.00 102 ALA A N 1
ATOM 780 C CA . ALA A 1 102 ? 1.742 0.810 6.638 1.00 97.00 102 ALA A CA 1
ATOM 781 C C . ALA A 1 102 ? 3.046 1.564 6.942 1.00 97.00 102 ALA A C 1
ATOM 783 O O . ALA A 1 102 ? 4.077 1.289 6.333 1.00 97.00 102 ALA A O 1
ATOM 784 N N . LYS A 1 103 ? 3.035 2.450 7.948 1.00 96.00 103 LYS A N 1
ATOM 785 C CA . LYS A 1 103 ? 4.214 3.234 8.357 1.00 96.00 103 LYS A CA 1
ATOM 786 C C . LYS A 1 103 ? 5.364 2.394 8.921 1.00 96.00 103 LYS A C 1
ATOM 788 O O . LYS A 1 103 ? 6.497 2.859 8.923 1.00 96.00 103 LYS A O 1
ATOM 793 N N . ARG A 1 104 ? 5.096 1.172 9.396 1.00 95.00 104 ARG A N 1
ATOM 794 C CA . ARG A 1 104 ? 6.141 0.244 9.867 1.00 95.00 104 ARG A CA 1
ATOM 795 C C . ARG A 1 104 ? 6.796 -0.545 8.736 1.00 95.00 104 ARG A C 1
ATOM 797 O O . ARG A 1 104 ? 7.781 -1.238 8.980 1.00 95.00 104 ARG A O 1
ATOM 804 N N . LYS A 1 105 ? 6.251 -0.497 7.517 1.00 95.31 105 LYS A N 1
ATOM 805 C CA . LYS A 1 105 ? 6.833 -1.216 6.384 1.00 95.31 105 LYS A CA 1
ATOM 806 C C . LYS A 1 105 ? 8.173 -0.609 6.003 1.00 95.31 105 LYS A C 1
ATOM 808 O O . LYS A 1 105 ? 8.397 0.594 6.116 1.00 95.31 105 LYS A O 1
ATOM 813 N N . MET A 1 106 ? 9.071 -1.478 5.550 1.00 95.06 106 MET A N 1
ATOM 814 C CA . MET A 1 106 ? 10.404 -1.075 5.135 1.00 95.06 106 MET A CA 1
ATOM 815 C C . MET A 1 106 ? 10.303 -0.080 3.981 1.00 95.06 106 MET A C 1
ATOM 817 O O . MET A 1 106 ? 9.884 -0.443 2.884 1.00 95.06 106 MET A O 1
ATOM 821 N N . ASN A 1 107 ? 10.757 1.145 4.224 1.00 95.50 107 ASN A N 1
ATOM 822 C CA . ASN A 1 107 ? 10.911 2.168 3.204 1.00 95.50 107 ASN A CA 1
ATOM 823 C C . ASN A 1 107 ? 12.398 2.393 2.907 1.00 95.50 1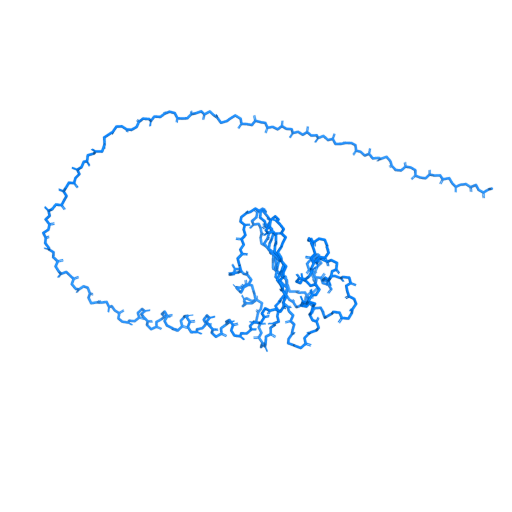07 ASN A C 1
ATOM 825 O O . ASN A 1 107 ? 13.250 2.254 3.785 1.00 95.50 107 ASN A O 1
ATOM 829 N N . THR A 1 108 ? 12.733 2.740 1.667 1.00 96.88 108 THR A N 1
ATOM 830 C CA . THR A 1 108 ? 14.087 3.181 1.312 1.00 96.88 108 THR A CA 1
ATOM 831 C C . THR A 1 108 ? 14.047 4.680 1.039 1.00 96.88 108 THR A C 1
ATOM 833 O O . THR A 1 108 ? 13.260 5.088 0.190 1.00 96.88 108 THR A O 1
ATOM 836 N N . PRO A 1 109 ? 14.876 5.504 1.710 1.00 96.06 109 PRO A N 1
ATOM 837 C CA . PRO A 1 109 ? 14.908 6.941 1.450 1.00 96.06 109 PRO A CA 1
ATOM 838 C C . PRO A 1 109 ? 15.092 7.238 -0.043 1.00 96.06 109 PRO A C 1
ATOM 840 O O . PRO A 1 109 ? 15.930 6.616 -0.701 1.00 96.06 109 PRO A O 1
ATOM 843 N N . GLY A 1 110 ? 14.299 8.165 -0.583 1.00 97.00 110 GLY A N 1
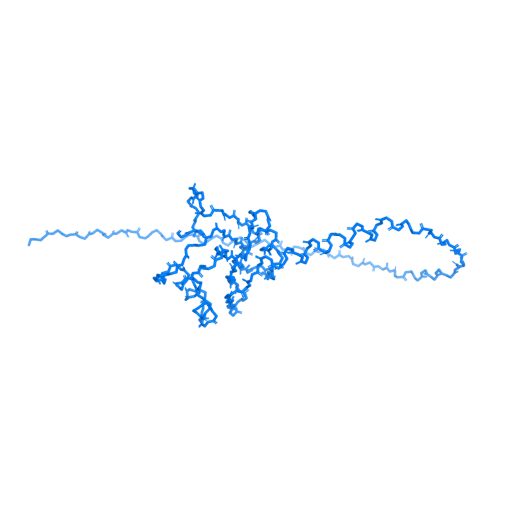ATOM 844 C CA . GLY A 1 110 ? 14.319 8.490 -2.012 1.00 97.00 110 GLY A CA 1
ATOM 845 C C . GLY A 1 110 ? 13.470 7.576 -2.904 1.00 97.00 110 GLY A C 1
ATOM 846 O O . GLY A 1 110 ? 13.452 7.787 -4.116 1.00 97.00 110 GLY A O 1
ATOM 847 N N . ARG A 1 111 ? 12.803 6.551 -2.354 1.00 97.62 111 ARG A N 1
ATOM 848 C CA . ARG A 1 111 ? 12.035 5.536 -3.102 1.00 97.62 111 ARG A CA 1
ATOM 849 C C . ARG A 1 111 ? 10.587 5.472 -2.648 1.00 97.62 111 ARG A C 1
ATOM 851 O O . ARG A 1 111 ? 10.261 5.900 -1.545 1.00 97.62 111 ARG A O 1
ATOM 858 N N . MET A 1 112 ? 9.735 4.942 -3.517 1.00 97.62 112 MET A N 1
ATOM 859 C CA . MET A 1 112 ? 8.308 4.817 -3.260 1.00 97.62 112 MET A CA 1
ATOM 860 C C . MET A 1 112 ? 7.991 3.496 -2.550 1.00 97.62 112 MET A C 1
ATOM 862 O O . MET A 1 112 ? 8.511 2.440 -2.913 1.00 97.62 112 MET A O 1
ATOM 866 N N . THR A 1 113 ? 7.121 3.549 -1.544 1.00 98.38 113 THR A N 1
ATOM 867 C CA . THR A 1 113 ? 6.531 2.361 -0.915 1.00 98.38 113 THR A CA 1
ATOM 868 C C . THR A 1 113 ? 5.019 2.527 -0.842 1.00 98.38 113 THR A C 1
ATOM 870 O O . THR A 1 113 ? 4.531 3.394 -0.115 1.00 98.38 113 THR A O 1
ATOM 873 N N . ALA A 1 114 ? 4.280 1.684 -1.560 1.00 98.12 114 ALA A N 1
ATOM 874 C CA . ALA A 1 114 ? 2.822 1.642 -1.524 1.00 98.12 114 ALA A CA 1
ATOM 875 C C . ALA A 1 114 ? 2.318 0.412 -0.764 1.00 98.12 114 ALA A C 1
ATOM 877 O O . ALA A 1 114 ? 2.882 -0.679 -0.876 1.00 98.12 114 ALA A O 1
ATOM 878 N N . VAL A 1 115 ? 1.243 0.583 0.002 1.00 98.44 115 VAL A N 1
ATOM 879 C CA . VAL A 1 115 ? 0.573 -0.492 0.740 1.00 98.44 115 VAL A CA 1
ATOM 880 C C . VAL A 1 115 ? -0.932 -0.395 0.507 1.00 98.44 115 VAL A C 1
ATOM 882 O O . VAL A 1 115 ? -1.549 0.615 0.849 1.00 98.44 115 VAL A O 1
ATOM 885 N N . TYR A 1 116 ? -1.520 -1.452 -0.047 1.00 98.12 116 TYR A N 1
ATOM 886 C CA . TYR A 1 116 ? -2.950 -1.545 -0.343 1.00 98.12 116 TYR A CA 1
ATOM 887 C C . TYR A 1 116 ? -3.620 -2.553 0.588 1.00 98.12 116 TYR A C 1
ATOM 889 O O . TYR A 1 116 ? -3.140 -3.677 0.743 1.00 98.12 116 TYR A O 1
ATOM 897 N N . PHE A 1 117 ? -4.726 -2.148 1.214 1.00 97.88 117 PHE A N 1
ATOM 898 C CA . PHE A 1 117 ? -5.428 -2.941 2.222 1.00 97.88 117 PHE A CA 1
ATOM 899 C C . PHE A 1 117 ? -6.772 -3.435 1.703 1.00 97.88 117 PHE A C 1
ATOM 901 O O . PHE A 1 117 ? -7.695 -2.651 1.471 1.00 97.88 117 PHE A O 1
ATOM 908 N N . TYR A 1 118 ? -6.908 -4.746 1.602 1.00 97.50 118 TYR A N 1
ATOM 909 C CA . TYR A 1 118 ? -8.093 -5.437 1.125 1.00 97.50 118 TYR A CA 1
ATOM 910 C C . TYR A 1 118 ? -8.937 -5.952 2.290 1.00 97.50 118 TYR A C 1
ATOM 912 O O . TYR A 1 118 ? -8.422 -6.258 3.367 1.00 97.50 118 TYR A O 1
ATOM 920 N N . ALA A 1 119 ? -10.253 -6.013 2.088 1.00 96.56 119 ALA A N 1
ATOM 921 C CA . ALA A 1 119 ? -11.167 -6.597 3.066 1.00 96.56 119 ALA A CA 1
ATOM 922 C C . ALA A 1 119 ? -10.956 -8.123 3.169 1.00 96.56 119 ALA A C 1
ATOM 924 O O . ALA A 1 119 ? -10.476 -8.717 2.198 1.00 96.56 119 ALA A O 1
ATOM 925 N N . PRO A 1 120 ? -11.338 -8.763 4.289 1.00 95.81 120 PRO A N 1
ATOM 926 C CA . PRO A 1 120 ? -11.253 -10.217 4.404 1.00 95.81 120 PRO A CA 1
ATOM 927 C C . PRO A 1 120 ? -11.995 -10.911 3.251 1.00 95.81 120 PRO A C 1
ATOM 929 O O . PRO A 1 120 ? -13.106 -10.501 2.905 1.00 95.81 120 PRO A O 1
ATOM 932 N N . GLY A 1 121 ? -11.382 -11.936 2.650 1.00 94.75 121 GLY A N 1
ATOM 933 C CA . GLY A 1 121 ? -11.977 -12.700 1.543 1.00 94.75 121 GLY A CA 1
ATOM 934 C C . GLY A 1 121 ? -11.979 -11.981 0.187 1.00 94.75 121 GLY A C 1
ATOM 935 O O . GLY A 1 121 ? -12.637 -12.434 -0.747 1.00 94.75 121 GLY A O 1
ATOM 936 N N . SER A 1 122 ? -11.264 -10.860 0.066 1.00 96.69 122 SER A N 1
ATOM 937 C CA . SER A 1 122 ? -11.084 -10.168 -1.214 1.00 96.69 122 SER A CA 1
ATOM 938 C C . SER A 1 122 ? -10.263 -11.002 -2.199 1.00 96.69 122 SER A C 1
ATOM 940 O O . SER A 1 122 ? -9.333 -11.708 -1.814 1.00 96.69 122 SER A O 1
ATOM 942 N N . VAL A 1 123 ? -10.532 -10.831 -3.492 1.00 96.69 123 VAL A N 1
ATOM 943 C CA . VAL A 1 123 ? -9.663 -11.328 -4.568 1.00 96.69 123 VAL A CA 1
ATOM 944 C C . VAL A 1 123 ? -8.477 -10.372 -4.707 1.00 96.69 123 VAL A C 1
ATOM 946 O O . VAL A 1 123 ? -8.649 -9.232 -5.148 1.00 96.69 123 VAL A O 1
ATOM 949 N N . ILE A 1 124 ? -7.293 -10.829 -4.298 1.00 96.62 124 ILE A N 1
ATOM 950 C CA . ILE A 1 124 ? -6.041 -10.057 -4.253 1.00 96.62 124 ILE A CA 1
ATOM 951 C C . ILE A 1 124 ? -5.055 -10.669 -5.258 1.00 96.62 124 ILE A C 1
ATOM 953 O O . ILE A 1 124 ? -4.878 -11.888 -5.245 1.00 96.62 124 ILE A O 1
ATOM 957 N N . PRO A 1 125 ? -4.370 -9.871 -6.097 1.00 93.94 125 PRO A N 1
ATOM 958 C CA . PRO A 1 125 ? -3.425 -10.396 -7.080 1.00 93.94 125 PRO A CA 1
ATOM 959 C C . PRO A 1 125 ? -2.077 -10.745 -6.428 1.00 93.94 125 PRO A C 1
ATOM 961 O O . PRO A 1 125 ? -1.084 -10.054 -6.647 1.00 93.94 125 PRO A O 1
ATOM 964 N N . ALA A 1 126 ? -2.033 -11.799 -5.609 1.00 93.56 126 ALA A N 1
ATOM 965 C CA . ALA A 1 126 ? -0.811 -12.259 -4.940 1.00 93.56 126 ALA A CA 1
ATOM 966 C C . ALA A 1 126 ? 0.313 -12.537 -5.954 1.00 93.56 126 ALA A C 1
ATOM 968 O O . ALA A 1 126 ? 1.321 -11.827 -5.997 1.00 93.56 126 ALA A O 1
ATOM 969 N N . ASP A 1 127 ? 0.072 -13.510 -6.836 1.00 93.12 127 ASP A N 1
ATOM 970 C CA . ASP A 1 127 ? 1.054 -13.978 -7.813 1.00 93.12 127 ASP A CA 1
ATOM 971 C C . ASP A 1 127 ? 1.351 -12.915 -8.866 1.00 93.12 127 ASP A C 1
ATOM 973 O O . ASP A 1 127 ? 2.508 -12.668 -9.192 1.00 93.12 127 ASP A O 1
ATOM 977 N N . GLY A 1 128 ? 0.319 -12.225 -9.362 1.00 93.50 128 GLY A N 1
ATOM 978 C CA . GLY A 1 128 ? 0.489 -11.172 -10.363 1.00 93.50 128 GLY A CA 1
ATOM 979 C C . GLY A 1 128 ? 1.398 -10.042 -9.874 1.00 93.50 128 GLY A C 1
ATOM 980 O O . GLY A 1 128 ? 2.221 -9.540 -10.636 1.00 93.50 128 GLY A O 1
ATOM 981 N N . LEU A 1 129 ? 1.284 -9.659 -8.597 1.00 95.69 129 LEU A N 1
ATOM 982 C CA . LEU A 1 129 ? 2.131 -8.622 -8.018 1.00 95.69 129 LEU A CA 1
ATOM 983 C C . LEU A 1 129 ? 3.562 -9.129 -7.798 1.00 95.69 129 LEU A C 1
ATOM 985 O O . LEU A 1 129 ? 4.517 -8.426 -8.119 1.00 95.69 129 LEU A O 1
ATOM 989 N N . THR A 1 130 ? 3.720 -10.351 -7.291 1.00 95.06 130 THR A N 1
ATOM 990 C CA . THR A 1 130 ? 5.040 -10.933 -7.011 1.00 95.06 130 THR A CA 1
ATOM 991 C C . THR A 1 130 ? 5.825 -11.305 -8.267 1.00 95.06 130 THR A C 1
ATOM 993 O O . THR A 1 130 ? 7.050 -11.192 -8.266 1.00 95.06 130 THR A O 1
ATOM 996 N N . LEU A 1 131 ? 5.146 -11.666 -9.355 1.00 96.56 131 LEU A N 1
ATOM 997 C CA . LEU A 1 131 ? 5.757 -11.987 -10.649 1.00 96.56 131 LEU A CA 1
ATOM 998 C C . LEU A 1 131 ? 5.954 -10.760 -11.554 1.00 96.56 131 LEU A C 1
ATOM 1000 O O . LEU A 1 131 ? 6.469 -10.889 -12.665 1.00 96.56 131 LEU A O 1
ATOM 1004 N N . ALA A 1 132 ? 5.547 -9.566 -11.120 1.00 97.31 132 ALA A N 1
ATOM 1005 C CA . ALA A 1 132 ? 5.718 -8.361 -11.917 1.00 97.31 132 ALA A CA 1
ATOM 1006 C C . ALA A 1 132 ? 7.209 -8.033 -12.118 1.00 97.31 132 ALA A C 1
ATOM 1008 O O . ALA A 1 132 ? 7.991 -7.967 -11.173 1.00 97.31 132 ALA A O 1
ATOM 1009 N N . ASN A 1 133 ? 7.598 -7.753 -13.364 1.00 96.38 133 ASN A N 1
ATOM 1010 C CA . ASN A 1 133 ? 8.999 -7.485 -13.719 1.00 96.38 133 ASN A CA 1
ATOM 1011 C C . ASN A 1 133 ? 9.425 -6.025 -13.491 1.00 96.38 133 ASN A C 1
ATOM 1013 O O . ASN A 1 133 ? 10.614 -5.710 -13.453 1.00 96.38 133 ASN A O 1
ATOM 1017 N N . ASN A 1 134 ? 8.468 -5.103 -13.393 1.00 97.00 134 ASN A N 1
ATOM 1018 C CA . ASN A 1 134 ? 8.723 -3.680 -13.200 1.00 97.00 134 ASN A CA 1
ATOM 1019 C C . ASN A 1 134 ? 7.511 -2.991 -12.556 1.00 97.00 134 ASN A C 1
ATOM 1021 O O . ASN A 1 134 ? 6.429 -3.568 -12.447 1.00 97.00 134 ASN A O 1
ATOM 1025 N N . LEU A 1 135 ? 7.706 -1.739 -12.131 1.00 96.12 135 LEU A N 1
ATOM 1026 C CA . LEU A 1 135 ? 6.684 -0.977 -11.417 1.00 96.12 135 LEU A CA 1
ATOM 1027 C C . LEU A 1 135 ? 5.420 -0.744 -12.258 1.00 96.12 135 LEU A C 1
ATOM 1029 O O . LEU A 1 135 ? 4.317 -0.755 -11.721 1.00 96.12 135 LEU A O 1
ATOM 1033 N N . TYR A 1 136 ? 5.576 -0.552 -13.569 1.00 96.38 136 TYR A N 1
ATOM 1034 C CA . TYR A 1 136 ? 4.445 -0.366 -14.473 1.00 96.38 136 TYR A CA 1
ATOM 1035 C C . TYR A 1 136 ? 3.583 -1.632 -14.540 1.00 96.38 136 TYR A C 1
ATOM 1037 O O . TYR A 1 136 ? 2.388 -1.554 -14.288 1.00 96.38 136 TYR A O 1
ATOM 1045 N N . ALA A 1 137 ? 4.195 -2.802 -14.747 1.00 97.50 137 ALA A N 1
ATOM 1046 C CA . ALA A 1 137 ? 3.501 -4.088 -14.748 1.00 97.50 137 ALA A CA 1
ATOM 1047 C C . ALA A 1 137 ? 2.801 -4.373 -13.409 1.00 97.50 137 ALA A C 1
ATOM 1049 O O . ALA A 1 137 ? 1.659 -4.825 -13.397 1.00 97.50 137 ALA A O 1
ATOM 1050 N N . ALA A 1 138 ? 3.449 -4.052 -12.284 1.00 97.38 138 ALA A N 1
ATOM 1051 C CA . ALA A 1 138 ? 2.846 -4.180 -10.958 1.00 97.38 138 ALA A CA 1
ATOM 1052 C C . ALA A 1 138 ? 1.600 -3.286 -10.799 1.00 97.38 138 ALA A C 1
ATOM 1054 O O . ALA A 1 138 ? 0.589 -3.727 -10.255 1.00 97.38 138 ALA A O 1
ATOM 1055 N N . ASN A 1 139 ? 1.641 -2.052 -11.312 1.00 95.94 139 ASN A N 1
ATOM 1056 C CA . ASN A 1 139 ? 0.479 -1.163 -11.319 1.00 95.94 139 ASN A CA 1
ATOM 1057 C C . ASN A 1 139 ? -0.621 -1.658 -12.269 1.00 95.94 139 ASN A C 1
ATOM 1059 O O . ASN A 1 139 ? -1.779 -1.680 -11.867 1.00 95.94 139 ASN A O 1
ATOM 1063 N N . THR A 1 140 ? -0.286 -2.125 -13.475 1.00 96.12 140 THR A N 1
ATOM 1064 C CA . THR A 1 140 ? -1.261 -2.727 -14.403 1.00 96.12 140 THR A CA 1
ATOM 1065 C C . THR A 1 140 ? -1.993 -3.897 -13.749 1.00 96.12 140 THR A C 1
ATOM 1067 O O . THR A 1 140 ? -3.215 -3.984 -13.823 1.00 96.12 140 THR A O 1
ATOM 1070 N N . VAL A 1 141 ? -1.277 -4.763 -13.025 1.00 96.25 141 VAL A N 1
ATOM 1071 C CA . VAL A 1 141 ? -1.903 -5.856 -12.268 1.00 96.25 141 VAL A CA 1
ATOM 1072 C C . VAL A 1 141 ? -2.897 -5.328 -11.231 1.00 96.25 141 VAL A C 1
ATOM 1074 O O . VAL A 1 141 ? -3.972 -5.897 -11.091 1.00 96.25 141 VAL A O 1
ATOM 1077 N N . LEU A 1 142 ? -2.580 -4.247 -10.518 1.00 95.50 142 LEU A N 1
ATOM 1078 C CA . LEU A 1 142 ? -3.445 -3.718 -9.458 1.00 95.50 142 LEU A CA 1
ATOM 1079 C C . LEU A 1 142 ? -4.678 -2.972 -9.981 1.00 95.50 142 LEU A C 1
ATOM 1081 O O . LEU A 1 142 ? -5.758 -3.104 -9.402 1.00 95.50 142 LEU A O 1
ATOM 1085 N N . TYR A 1 143 ? -4.531 -2.184 -11.044 1.00 94.44 143 TYR A N 1
ATOM 1086 C CA . TYR A 1 143 ? -5.596 -1.305 -11.534 1.00 94.44 143 TYR A CA 1
ATOM 1087 C C . TYR A 1 143 ? -6.423 -1.942 -12.658 1.00 94.44 143 TYR A C 1
ATOM 1089 O O . TYR A 1 143 ? -7.655 -1.825 -12.651 1.00 94.44 143 TYR A O 1
ATOM 1097 N N . ASP A 1 144 ? -5.776 -2.686 -13.556 1.00 93.81 144 ASP A N 1
ATOM 1098 C CA . ASP A 1 144 ? -6.371 -3.092 -14.833 1.00 93.81 144 ASP A CA 1
ATOM 1099 C C . ASP A 1 144 ? -6.822 -4.559 -14.851 1.00 93.81 144 ASP A C 1
ATOM 1101 O O . ASP A 1 144 ? -7.617 -4.949 -15.706 1.00 93.81 144 ASP A O 1
ATOM 1105 N N . MET A 1 145 ? -6.375 -5.389 -13.899 1.00 91.94 145 MET A N 1
ATOM 1106 C CA . MET A 1 145 ? -6.776 -6.797 -13.858 1.00 91.94 145 MET A CA 1
ATOM 1107 C C . MET A 1 145 ? -8.274 -6.935 -13.501 1.00 91.94 145 MET A C 1
ATOM 1109 O O . MET A 1 145 ? -8.722 -6.472 -12.437 1.00 91.94 145 MET A O 1
ATOM 1113 N N . PRO A 1 146 ? -9.083 -7.571 -14.370 1.00 91.56 146 PRO A N 1
ATOM 1114 C CA . PRO A 1 146 ? -10.499 -7.782 -14.105 1.00 91.56 146 PRO A CA 1
ATOM 1115 C C . PRO A 1 146 ? -10.697 -8.777 -12.955 1.00 91.56 146 PRO A C 1
ATOM 1117 O O . PRO A 1 146 ? -9.874 -9.657 -12.719 1.00 91.56 146 PRO A O 1
ATOM 1120 N N . GLY A 1 147 ? -11.801 -8.632 -12.221 1.00 92.69 147 GLY A N 1
ATOM 1121 C CA . GLY A 1 147 ? -12.158 -9.534 -11.117 1.00 92.69 147 GLY A CA 1
ATOM 1122 C C . GLY A 1 147 ? -11.453 -9.256 -9.785 1.00 92.69 147 GLY A C 1
ATOM 1123 O O . GLY A 1 147 ? -11.855 -9.812 -8.765 1.00 92.69 147 GLY A O 1
ATOM 1124 N N . LEU A 1 148 ? -10.460 -8.360 -9.749 1.00 94.38 148 LEU A N 1
ATOM 1125 C CA . LEU A 1 148 ? -9.860 -7.937 -8.485 1.00 94.38 148 LEU A CA 1
ATOM 1126 C C . LEU A 1 148 ? -10.840 -7.132 -7.638 1.00 94.38 148 LEU A C 1
ATOM 1128 O O . LEU A 1 148 ? -11.555 -6.258 -8.136 1.00 94.38 148 LEU A O 1
ATOM 1132 N N . SER A 1 149 ? -10.818 -7.390 -6.335 1.00 96.12 149 SER A N 1
ATOM 1133 C CA . SER A 1 149 ? -11.584 -6.611 -5.367 1.00 96.12 149 SER A CA 1
ATOM 1134 C C . SER A 1 149 ? -11.002 -5.206 -5.209 1.00 96.12 149 SER A C 1
ATOM 1136 O O . SER A 1 149 ? -9.799 -4.996 -5.347 1.00 96.12 149 SER A O 1
ATOM 1138 N N . LYS A 1 150 ? -11.849 -4.225 -4.889 1.00 95.12 150 LYS A N 1
ATOM 1139 C CA . LYS A 1 150 ? -11.387 -2.878 -4.526 1.00 95.12 150 LYS A CA 1
ATOM 1140 C C . LYS A 1 150 ? -10.744 -2.907 -3.139 1.00 95.12 150 LYS A C 1
ATOM 1142 O O . LYS A 1 150 ? -11.295 -3.508 -2.212 1.00 95.12 150 LYS A O 1
ATOM 1147 N N . TRP A 1 151 ? -9.609 -2.234 -2.970 1.00 96.44 151 TRP A N 1
ATOM 1148 C CA . TRP A 1 151 ? -9.019 -2.043 -1.646 1.00 96.44 151 TRP A CA 1
ATOM 1149 C C . TRP A 1 151 ? -9.790 -0.984 -0.852 1.00 96.44 151 TRP A C 1
ATOM 1151 O O . TRP A 1 151 ? -10.382 -0.053 -1.396 1.00 96.44 151 TRP A O 1
ATOM 1161 N N . ARG A 1 152 ? -9.800 -1.137 0.473 1.00 96.44 152 ARG A N 1
ATOM 1162 C CA . ARG A 1 152 ? -10.455 -0.211 1.403 1.00 96.44 152 ARG A CA 1
ATOM 1163 C C . ARG A 1 152 ? -9.554 0.962 1.757 1.00 96.44 152 ARG A C 1
ATOM 1165 O O . ARG A 1 152 ? -10.026 2.090 1.795 1.00 96.44 152 ARG A O 1
ATOM 1172 N N . TYR A 1 153 ? -8.285 0.691 2.044 1.00 97.62 153 TYR A N 1
ATOM 1173 C CA . TYR A 1 153 ? -7.303 1.718 2.377 1.00 97.6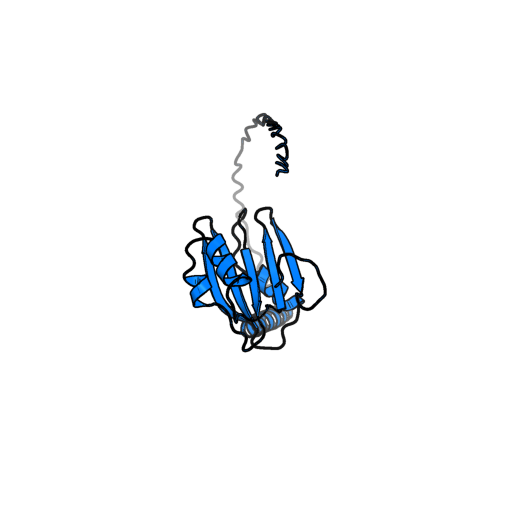2 153 TYR A CA 1
ATOM 1174 C C . TYR A 1 153 ? -6.126 1.635 1.419 1.00 97.62 153 TYR A C 1
ATOM 1176 O O . TYR A 1 153 ? -5.723 0.538 1.027 1.00 97.62 153 TYR A O 1
ATOM 1184 N N . ALA A 1 154 ? -5.554 2.786 1.091 1.00 97.88 154 ALA A N 1
ATOM 1185 C CA . ALA A 1 154 ? -4.289 2.870 0.382 1.00 97.88 154 ALA A CA 1
ATOM 1186 C C . ALA A 1 154 ? -3.349 3.809 1.130 1.00 97.88 154 ALA A C 1
ATOM 1188 O O . ALA A 1 154 ? -3.755 4.844 1.662 1.00 97.88 154 ALA A O 1
ATOM 1189 N N . TYR A 1 155 ? -2.085 3.419 1.186 1.00 98.12 155 TYR A N 1
ATOM 1190 C CA . TYR A 1 155 ? -1.005 4.211 1.741 1.00 98.12 155 TYR A CA 1
ATOM 1191 C C . TYR A 1 155 ? 0.113 4.315 0.718 1.00 98.12 155 TYR A C 1
ATOM 1193 O O . TYR A 1 155 ? 0.484 3.311 0.111 1.00 98.12 155 TYR A O 1
ATOM 1201 N N . MET A 1 156 ? 0.698 5.498 0.590 1.00 98.12 156 MET A N 1
ATOM 1202 C CA . MET A 1 156 ? 1.886 5.711 -0.220 1.00 98.12 156 MET A CA 1
ATOM 1203 C C . MET A 1 156 ? 2.879 6.593 0.526 1.00 98.12 156 MET A C 1
ATOM 1205 O O . MET A 1 156 ? 2.546 7.688 0.971 1.00 98.12 156 MET A O 1
ATOM 1209 N N . ASN A 1 157 ? 4.114 6.115 0.648 1.00 97.94 157 ASN A N 1
ATOM 1210 C CA . ASN A 1 157 ? 5.267 6.947 0.959 1.00 97.94 157 ASN A CA 1
ATOM 1211 C C . ASN A 1 157 ? 5.979 7.249 -0.361 1.00 97.94 157 ASN A C 1
ATOM 1213 O O . ASN A 1 157 ? 6.415 6.330 -1.056 1.00 97.94 157 ASN A O 1
ATOM 1217 N N . TYR A 1 158 ? 6.026 8.522 -0.730 1.00 97.25 158 TYR A N 1
ATOM 1218 C CA . TYR A 1 158 ? 6.619 8.997 -1.972 1.00 97.25 158 TYR A CA 1
ATOM 1219 C C . TYR A 1 158 ? 8.138 9.154 -1.827 1.00 97.25 158 TYR A C 1
ATOM 1221 O O . TYR A 1 158 ? 8.663 9.360 -0.736 1.00 97.25 158 TYR A O 1
ATOM 1229 N N . GLY A 1 159 ? 8.868 9.140 -2.947 1.00 94.75 159 GLY A N 1
ATOM 1230 C CA . GLY A 1 159 ? 10.332 9.265 -2.924 1.00 94.75 159 GLY A CA 1
ATOM 1231 C C . GLY A 1 159 ? 10.856 10.588 -2.339 1.00 94.75 159 GLY A C 1
ATOM 1232 O O . GLY A 1 159 ? 11.981 10.640 -1.854 1.00 94.75 159 GLY A O 1
ATOM 1233 N N . ASN A 1 160 ? 10.043 11.646 -2.321 1.00 96.38 160 ASN A N 1
ATOM 1234 C CA . ASN A 1 160 ? 10.351 12.921 -1.655 1.00 96.38 160 ASN A CA 1
ATOM 1235 C C . ASN A 1 160 ? 10.136 12.881 -0.122 1.00 96.38 160 ASN A C 1
ATOM 1237 O O . ASN A 1 160 ? 10.359 13.888 0.546 1.00 96.38 160 ASN A O 1
ATOM 1241 N N . GLY A 1 161 ? 9.679 11.751 0.428 1.00 95.12 161 GLY A N 1
ATOM 1242 C CA . GLY A 1 161 ? 9.353 11.567 1.840 1.00 95.12 161 GLY A CA 1
ATOM 1243 C C . GLY A 1 161 ? 7.939 11.996 2.240 1.00 95.12 161 GLY A C 1
ATOM 1244 O O . GLY A 1 161 ? 7.582 11.816 3.404 1.00 95.12 161 GLY A O 1
ATOM 1245 N N . SER A 1 162 ? 7.119 12.536 1.326 1.00 97.19 162 SER A N 1
ATOM 1246 C CA . SER A 1 162 ? 5.713 12.807 1.637 1.00 97.19 162 SER A CA 1
ATOM 1247 C C . SER A 1 162 ? 4.940 11.502 1.804 1.00 97.19 162 SER A C 1
ATOM 1249 O O . SER A 1 162 ? 5.226 10.503 1.146 1.00 97.19 162 SER A O 1
ATOM 1251 N N . GLU A 1 163 ? 3.938 11.515 2.675 1.00 97.19 163 GLU A N 1
ATOM 1252 C CA . GLU A 1 163 ? 3.076 10.367 2.937 1.00 97.19 163 GLU A CA 1
ATOM 1253 C C . GLU A 1 163 ? 1.627 10.722 2.616 1.00 97.19 163 GLU A C 1
ATOM 1255 O O . GLU A 1 163 ? 1.137 11.778 3.017 1.00 97.19 163 GLU A O 1
ATOM 1260 N N . GLU A 1 164 ? 0.921 9.805 1.968 1.00 97.31 164 GLU A N 1
ATOM 1261 C CA . GLU A 1 164 ? -0.514 9.891 1.735 1.00 97.31 164 GLU A CA 1
ATOM 1262 C C . GLU A 1 164 ? -1.190 8.621 2.251 1.00 97.31 164 GLU A C 1
ATOM 1264 O O . GLU A 1 164 ? -0.690 7.508 2.093 1.00 97.31 164 GLU A O 1
ATOM 1269 N N . PHE A 1 165 ? -2.326 8.795 2.920 1.00 97.56 165 PHE A N 1
ATOM 1270 C CA . PHE A 1 165 ? -3.163 7.704 3.400 1.00 97.56 165 PHE A CA 1
ATOM 1271 C C . PHE A 1 165 ? -4.616 8.041 3.095 1.00 97.56 165 PHE A C 1
ATOM 1273 O O . PHE A 1 165 ? -5.101 9.089 3.529 1.00 97.56 165 PHE A O 1
ATOM 1280 N N . VAL A 1 166 ? -5.313 7.149 2.400 1.00 97.00 166 VAL A N 1
ATOM 1281 C CA . VAL A 1 166 ? -6.689 7.368 1.953 1.00 97.00 166 VAL A CA 1
ATOM 1282 C C . VAL A 1 166 ? -7.595 6.198 2.312 1.00 97.00 166 VAL A C 1
ATOM 1284 O O . VAL A 1 166 ? -7.186 5.037 2.328 1.00 97.00 166 VAL A O 1
ATOM 1287 N N . ASP A 1 167 ? -8.849 6.531 2.611 1.00 96.00 167 ASP A N 1
ATOM 1288 C CA . ASP A 1 167 ? -9.957 5.587 2.749 1.00 96.00 167 ASP A CA 1
ATOM 1289 C C . ASP A 1 167 ? -10.774 5.619 1.459 1.00 96.00 167 ASP A C 1
ATOM 1291 O O . ASP A 1 167 ? -11.527 6.562 1.220 1.00 96.00 167 ASP A O 1
ATOM 1295 N N . CYS A 1 168 ? -10.606 4.590 0.634 1.00 95.31 168 CYS A N 1
ATOM 1296 C CA . CYS A 1 168 ? -11.193 4.492 -0.698 1.00 95.31 168 CYS A CA 1
ATOM 1297 C C . CYS A 1 168 ? -12.698 4.205 -0.688 1.00 95.31 168 CYS A C 1
ATOM 1299 O O . CYS A 1 168 ? -13.326 4.193 -1.741 1.00 95.31 168 CYS A O 1
ATOM 1301 N N . ARG A 1 169 ? -13.308 3.988 0.487 1.00 91.94 169 ARG A N 1
ATOM 1302 C CA . ARG A 1 169 ? -14.775 3.942 0.608 1.00 91.94 169 ARG A CA 1
ATOM 1303 C C . ARG A 1 169 ? -15.397 5.329 0.680 1.00 91.94 169 ARG A C 1
ATOM 1305 O O . ARG A 1 169 ? -16.595 5.466 0.445 1.00 91.94 169 ARG A O 1
ATOM 1312 N N . LYS A 1 170 ? -14.619 6.343 1.063 1.00 91.56 170 LYS A N 1
ATOM 1313 C CA . LYS A 1 170 ? -15.096 7.723 1.111 1.00 91.56 170 LYS A CA 1
ATOM 1314 C C . LYS A 1 170 ? -14.968 8.335 -0.284 1.00 91.56 170 LYS A C 1
ATOM 1316 O O . LYS A 1 170 ? -14.000 8.025 -0.974 1.00 91.56 170 LYS A O 1
ATOM 1321 N N . PRO A 1 171 ? -15.899 9.213 -0.694 1.00 78.38 171 PRO A N 1
ATOM 1322 C CA . PRO A 1 171 ? -15.769 9.958 -1.938 1.00 78.38 171 PRO A CA 1
ATOM 1323 C C . PRO A 1 171 ? -14.574 10.907 -1.810 1.00 78.38 171 PRO A C 1
ATOM 1325 O O . PRO A 1 171 ? -14.675 12.002 -1.262 1.00 78.38 171 PRO A O 1
ATOM 1328 N N . ASN A 1 172 ? -13.412 10.438 -2.245 1.00 73.44 172 ASN A N 1
ATOM 1329 C CA . ASN A 1 172 ? -12.188 11.206 -2.320 1.00 73.44 172 ASN A CA 1
ATOM 1330 C C . ASN A 1 172 ? -11.531 10.875 -3.658 1.00 73.44 172 ASN A C 1
ATOM 1332 O O . ASN A 1 172 ? -11.282 9.709 -3.954 1.00 73.44 172 ASN A O 1
ATOM 1336 N N . ASN A 1 173 ? -11.248 11.899 -4.458 1.00 67.06 173 ASN A N 1
ATOM 1337 C CA . ASN A 1 173 ? -10.683 11.756 -5.801 1.00 67.06 173 ASN A CA 1
ATOM 1338 C C . ASN A 1 173 ? -9.159 11.545 -5.754 1.00 67.06 173 ASN A C 1
ATOM 1340 O O . ASN A 1 173 ? -8.422 12.159 -6.524 1.00 67.06 173 ASN A O 1
ATOM 1344 N N . SER A 1 174 ? -8.663 10.724 -4.823 1.00 86.69 174 SER A N 1
ATOM 1345 C CA . SER A 1 174 ? -7.243 10.365 -4.813 1.00 86.69 174 SER A CA 1
ATOM 1346 C C . SER A 1 174 ? -6.987 9.309 -5.883 1.00 86.69 174 SER A C 1
ATOM 1348 O O . SER A 1 174 ? -7.695 8.303 -5.952 1.00 86.69 174 SER A O 1
ATOM 1350 N N . GLY A 1 175 ? -5.938 9.512 -6.683 1.00 89.38 175 GLY A N 1
ATOM 1351 C CA . GLY A 1 175 ? -5.482 8.545 -7.686 1.00 89.38 175 GLY A CA 1
ATOM 1352 C C . GLY A 1 175 ? -4.973 7.225 -7.093 1.00 89.38 175 GLY A C 1
ATOM 1353 O O . GLY A 1 175 ? -4.633 6.320 -7.843 1.00 89.38 175 GLY A O 1
ATOM 1354 N N . LEU A 1 176 ? -4.924 7.107 -5.761 1.00 92.81 176 LEU A N 1
ATOM 1355 C CA . LEU A 1 176 ? -4.574 5.880 -5.044 1.00 92.81 176 LEU A CA 1
ATOM 1356 C C . LEU A 1 176 ? -5.742 4.892 -4.898 1.00 92.81 176 LEU A C 1
ATOM 1358 O O . LEU A 1 176 ? -5.548 3.812 -4.341 1.00 92.81 176 LEU A O 1
ATOM 1362 N N . CYS A 1 177 ? -6.957 5.258 -5.308 1.00 93.44 177 CYS A N 1
ATOM 1363 C CA . CYS A 1 177 ? -8.159 4.434 -5.172 1.00 93.44 177 CYS A CA 1
ATOM 1364 C C . CYS A 1 177 ? -8.656 3.903 -6.526 1.00 93.44 177 CYS A C 1
ATOM 1366 O O . CYS A 1 177 ? -8.409 4.512 -7.564 1.00 93.44 177 CYS A O 1
ATOM 1368 N N . ARG A 1 178 ? -9.377 2.772 -6.492 1.00 88.06 178 ARG A N 1
ATOM 1369 C CA . ARG A 1 178 ? -9.972 2.087 -7.654 1.00 88.06 178 ARG A CA 1
ATOM 1370 C C . ARG A 1 178 ? -11.496 2.038 -7.585 1.00 88.06 178 ARG A C 1
ATOM 1372 O O . ARG A 1 178 ? -12.072 1.856 -6.490 1.00 88.06 178 ARG A O 1
#

pLDDT: mean 80.25, std 19.71, range [43.44, 98.44]

Foldseek 3Di:
DDDDDDDDDDDDDDDDDDDDDDDDDDDDDDDPDDDPDDDDDDDPPPPPDCVVVVVVVVVVVVVVVLVVQKDWQAWAAAPVGAIETEIEGNDDDDLVSQVVVQVPDDDDALHKYKYFYAYPPWDDPRVQLRPQHHPVSNVCCVPVDPRGDWTQKMWMQHNNRDIDIDGQVDPDPDPRTD

Organism: NCBI:txid2017681